Protein AF-A0A957N236-F1 (afdb_monomer_lite)

Foldseek 3Di:
DDDDDDDPPDPPPWQFPWKAFPDDDDDPPDDNGTDGSVRLVPDDVVVNVVCVVVVRMDTRTDPPPPPPPDDDD

Sequence (73 aa):
MAKRQRGAKGGESEAPAGVRYVGGGYFPGIPARDLTADEWAAMDPVQCTALVASGLYVVDEPEQAPAEDEVIE

Structure (mmCIF, N/CA/C/O backbone):
data_AF-A0A957N236-F1
#
_entry.id   AF-A0A957N236-F1
#
loop_
_atom_site.group_PDB
_atom_site.id
_atom_site.type_symbol
_atom_site.label_atom_id
_atom_site.label_alt_id
_atom_site.label_comp_id
_atom_site.label_asym_id
_atom_site.label_entity_id
_atom_site.label_seq_id
_atom_site.pdbx_PDB_ins_code
_atom_site.Cartn_x
_atom_site.Cartn_y
_atom_site.Cartn_z
_atom_site.occupancy
_atom_site.B_iso_or_equiv
_atom_site.auth_seq_id
_atom_site.auth_comp_id
_atom_site.auth_asym_id
_atom_site.auth_atom_id
_atom_site.pdbx_PDB_model_num
ATOM 1 N N . MET A 1 1 ? -20.707 36.866 24.644 1.00 49.28 1 MET A N 1
ATOM 2 C CA . MET A 1 1 ? -21.300 36.166 23.485 1.00 49.28 1 MET A CA 1
ATOM 3 C C . MET A 1 1 ? -20.480 36.489 22.246 1.00 49.28 1 MET A C 1
ATOM 5 O O . MET A 1 1 ? -20.406 37.659 21.913 1.00 49.28 1 MET A O 1
ATOM 9 N N . ALA A 1 2 ? -19.840 35.492 21.630 1.00 47.94 2 ALA A N 1
ATOM 10 C CA . ALA A 1 2 ? -19.529 35.413 20.192 1.00 47.94 2 ALA A CA 1
ATOM 11 C C . ALA A 1 2 ? -18.585 34.221 19.972 1.00 47.94 2 ALA A C 1
ATOM 13 O O . ALA A 1 2 ? -17.377 34.304 20.170 1.00 47.94 2 ALA A O 1
ATOM 14 N N . LYS A 1 3 ? -19.186 33.091 19.605 1.00 54.56 3 LYS A N 1
ATOM 15 C CA . LYS A 1 3 ? 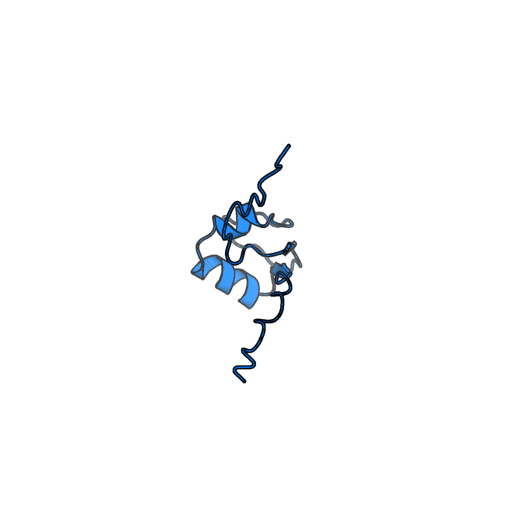-18.534 31.846 19.206 1.00 54.56 3 LYS A CA 1
ATOM 16 C C . LYS A 1 3 ? -17.984 32.062 17.790 1.00 54.56 3 LYS A C 1
ATOM 18 O O . LYS A 1 3 ? -18.769 32.213 16.861 1.00 54.56 3 LYS A O 1
ATOM 23 N N . ARG A 1 4 ? -16.661 32.152 17.632 1.00 52.78 4 ARG A N 1
ATOM 24 C CA . ARG A 1 4 ? -15.973 32.228 16.328 1.00 52.78 4 ARG A CA 1
ATOM 25 C C . ARG A 1 4 ? -15.169 30.934 16.193 1.00 52.78 4 ARG A C 1
ATOM 27 O O . ARG A 1 4 ? -14.243 30.724 16.959 1.00 52.78 4 ARG A O 1
ATOM 34 N N . GLN A 1 5 ? -15.742 29.897 15.595 1.00 49.19 5 GLN A N 1
ATOM 35 C CA . GLN A 1 5 ? -15.917 29.647 14.162 1.00 49.19 5 GLN A CA 1
ATOM 36 C C . GLN A 1 5 ? -14.671 28.991 13.548 1.00 49.19 5 GLN A C 1
ATOM 38 O O . GLN A 1 5 ? -13.603 29.583 13.511 1.00 49.19 5 GLN A O 1
ATOM 43 N N . ARG A 1 6 ? -14.930 27.777 13.036 1.00 42.31 6 ARG A N 1
ATOM 44 C CA . ARG A 1 6 ? -14.193 26.987 12.041 1.00 42.31 6 ARG A CA 1
ATOM 45 C C . ARG A 1 6 ? -12.770 26.570 12.405 1.00 42.31 6 ARG A C 1
ATOM 47 O O . ARG A 1 6 ? -11.790 27.175 11.995 1.00 42.31 6 ARG A O 1
ATOM 54 N N . GLY A 1 7 ? -12.691 25.418 13.071 1.00 38.69 7 GLY A N 1
ATOM 55 C CA . GLY A 1 7 ? -11.601 24.490 12.805 1.00 38.69 7 GLY A CA 1
ATOM 56 C C . GLY A 1 7 ? -11.776 23.933 11.393 1.00 38.69 7 GLY A C 1
ATOM 57 O O . GLY A 1 7 ? -12.611 23.065 11.183 1.00 38.69 7 GLY A O 1
ATOM 58 N N . ALA A 1 8 ? -11.025 24.469 10.439 1.00 45.72 8 ALA A N 1
ATOM 59 C CA . ALA A 1 8 ? -10.631 23.746 9.239 1.00 45.72 8 ALA A CA 1
ATOM 60 C C . ALA A 1 8 ? -9.177 23.340 9.486 1.00 45.72 8 ALA A C 1
ATOM 62 O O . ALA A 1 8 ? -8.241 24.094 9.223 1.00 45.72 8 ALA A O 1
ATOM 63 N N . LYS A 1 9 ? -9.013 22.212 10.178 1.00 39.81 9 LYS A N 1
ATOM 64 C CA . LYS A 1 9 ? -7.717 21.568 10.360 1.00 39.81 9 LYS A CA 1
ATOM 65 C C . LYS A 1 9 ? -7.493 20.719 9.116 1.00 39.81 9 LYS A C 1
ATOM 67 O O . LYS A 1 9 ? -8.346 19.896 8.823 1.00 39.81 9 LYS A O 1
ATOM 72 N N . GLY A 1 10 ? -6.355 20.929 8.466 1.00 37.38 10 GLY A N 1
ATOM 73 C CA . GLY A 1 10 ? -5.771 19.974 7.533 1.00 37.38 10 GLY A CA 1
ATOM 74 C C . GLY A 1 10 ? -6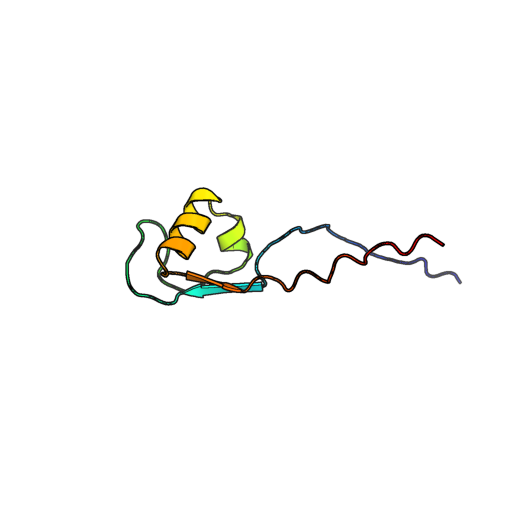.423 19.970 6.160 1.00 37.38 10 GLY A C 1
ATOM 75 O O . GLY A 1 10 ? -7.458 19.353 5.952 1.00 37.38 10 GLY A O 1
ATOM 76 N N . GLY A 1 11 ? -5.759 20.611 5.200 1.00 45.16 11 GLY A N 1
ATOM 77 C CA . GLY A 1 11 ? -5.707 20.007 3.879 1.00 45.16 11 GLY A CA 1
ATOM 78 C C . GLY A 1 11 ? -4.950 18.691 4.027 1.00 45.16 11 GLY A C 1
ATOM 79 O O . GLY A 1 11 ? -3.745 18.704 4.260 1.00 45.16 11 GLY A O 1
ATOM 80 N N . GLU A 1 12 ? -5.667 17.580 3.974 1.00 41.94 12 GLU A N 1
ATOM 81 C CA . GLU A 1 12 ? -5.099 16.256 3.749 1.00 41.94 12 GLU A CA 1
ATOM 82 C C . GLU A 1 12 ? -5.561 15.861 2.352 1.00 41.94 12 GLU A C 1
ATOM 84 O O . GLU A 1 12 ? -6.623 15.275 2.158 1.00 41.94 12 GLU A O 1
ATOM 89 N N . SER A 1 13 ? -4.798 16.314 1.358 1.00 45.38 13 SER A N 1
ATOM 90 C CA . SER A 1 13 ? -4.887 15.774 0.010 1.00 45.38 13 SER A CA 1
ATOM 91 C C . SER A 1 13 ? -4.682 14.259 0.072 1.00 45.38 13 SER A C 1
ATOM 93 O O . SER A 1 13 ? -3.643 13.786 0.526 1.00 45.38 13 SER A O 1
ATOM 95 N N . GLU A 1 14 ? -5.694 13.537 -0.410 1.00 56.41 14 GLU A N 1
ATOM 96 C CA . GLU A 1 14 ? -5.568 12.273 -1.147 1.00 56.41 14 GLU A CA 1
ATOM 97 C C . GLU A 1 14 ? -4.950 11.071 -0.411 1.00 56.41 14 GLU A C 1
ATOM 99 O O . GLU A 1 14 ? -4.171 10.313 -0.984 1.00 56.41 14 GLU A O 1
ATOM 104 N N . ALA A 1 15 ? -5.354 10.810 0.834 1.00 56.34 15 ALA A N 1
ATOM 105 C CA . ALA A 1 15 ? -5.250 9.452 1.373 1.00 56.34 15 ALA A CA 1
ATOM 106 C C . ALA A 1 15 ? -6.506 8.653 0.962 1.00 56.34 15 ALA A C 1
ATOM 108 O O . ALA A 1 15 ? -7.620 9.151 1.154 1.00 56.34 15 ALA A O 1
ATOM 109 N N . PRO A 1 16 ? -6.376 7.446 0.382 1.00 67.44 16 PRO A N 1
ATOM 110 C CA . PRO A 1 16 ? -7.536 6.679 -0.055 1.00 67.44 16 PRO A CA 1
ATOM 111 C C . PRO A 1 16 ? -8.450 6.290 1.101 1.00 67.44 16 PRO A C 1
ATOM 113 O O . PRO A 1 16 ? -7.980 6.045 2.209 1.00 67.44 16 PRO A O 1
ATOM 116 N N . ALA A 1 17 ? -9.758 6.197 0.845 1.00 70.69 17 ALA A N 1
ATOM 117 C CA . ALA A 1 17 ? -10.744 5.842 1.870 1.00 70.69 17 ALA A CA 1
ATOM 118 C C . ALA A 1 17 ? -10.475 4.447 2.469 1.00 70.69 17 ALA A C 1
ATOM 120 O O . ALA A 1 17 ? -10.794 4.178 3.629 1.00 70.69 17 ALA A O 1
ATOM 121 N N . GLY A 1 18 ? -9.820 3.578 1.700 1.00 79.19 18 GLY A N 1
ATOM 122 C CA . GLY A 1 18 ? -9.209 2.345 2.172 1.00 79.19 18 GLY A CA 1
ATOM 123 C C . GLY A 1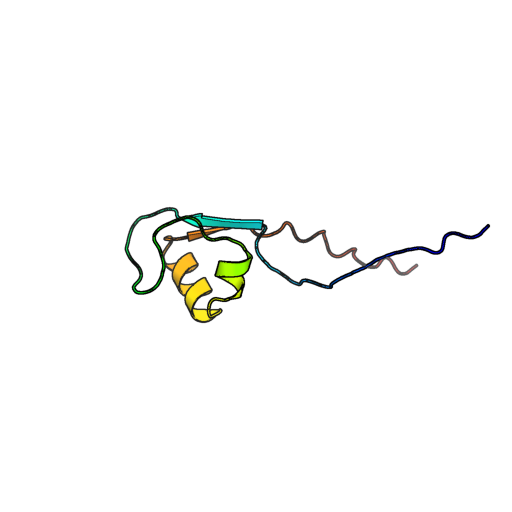 18 ? -8.456 1.647 1.047 1.00 79.19 18 GLY A C 1
ATOM 124 O O . GLY A 1 18 ? -8.641 1.964 -0.125 1.00 79.19 18 GLY A O 1
ATOM 125 N N . VAL A 1 19 ? -7.601 0.682 1.384 1.00 87.12 19 VAL A N 1
ATOM 126 C CA . VAL A 1 19 ? -6.910 -0.135 0.382 1.00 87.12 19 VAL A CA 1
ATOM 127 C C . VAL A 1 19 ? -7.160 -1.604 0.685 1.00 87.12 19 VAL A C 1
ATOM 129 O O . VAL A 1 19 ? -6.707 -2.142 1.696 1.00 87.12 19 VAL A O 1
ATOM 132 N N . ARG A 1 20 ? -7.896 -2.269 -0.204 1.00 89.25 20 ARG A N 1
ATOM 133 C CA . ARG A 1 20 ? -8.278 -3.671 -0.046 1.00 89.25 20 ARG A CA 1
ATOM 134 C C . ARG A 1 20 ? -7.293 -4.581 -0.760 1.00 89.25 20 ARG A C 1
ATOM 136 O O . ARG A 1 20 ? -6.993 -4.371 -1.936 1.00 89.25 20 ARG A O 1
ATOM 143 N N . TYR A 1 21 ? -6.841 -5.623 -0.076 1.00 89.19 21 TYR A N 1
ATOM 144 C CA . TYR A 1 21 ? -6.056 -6.681 -0.695 1.00 89.19 21 TYR A CA 1
ATOM 145 C C . TYR A 1 21 ? -6.984 -7.646 -1.431 1.00 89.19 21 TYR A C 1
ATOM 147 O O . TYR A 1 21 ? -7.852 -8.283 -0.837 1.00 89.19 21 TYR A O 1
ATOM 155 N N . VAL A 1 22 ? -6.801 -7.753 -2.745 1.00 87.69 22 VAL A N 1
ATOM 156 C CA . VAL A 1 22 ? -7.610 -8.622 -3.612 1.00 87.69 22 VAL A CA 1
ATOM 157 C C . VAL A 1 22 ? -6.979 -10.008 -3.763 1.00 87.69 22 VAL A C 1
ATOM 159 O O . VAL A 1 22 ? -7.669 -10.978 -4.077 1.00 87.69 22 VAL A O 1
ATOM 162 N N . GLY A 1 23 ? -5.686 -10.145 -3.464 1.00 80.50 23 GLY A N 1
ATOM 163 C CA . GLY A 1 23 ? -4.967 -11.402 -3.652 1.00 80.50 23 GLY A CA 1
ATOM 164 C C . GLY A 1 23 ? -4.461 -11.586 -5.080 1.00 80.50 23 GLY A C 1
ATOM 165 O O . GLY A 1 23 ? -4.481 -10.668 -5.889 1.00 80.50 23 GLY A O 1
ATOM 166 N N . GLY A 1 24 ? -3.961 -12.787 -5.384 1.00 74.62 24 GLY A N 1
ATOM 167 C CA . GLY A 1 24 ? -3.436 -13.128 -6.716 1.00 74.62 24 GLY A CA 1
ATOM 168 C C . GLY A 1 24 ? -1.908 -13.134 -6.833 1.00 74.62 24 GLY A C 1
ATOM 169 O O . GLY A 1 24 ? -1.382 -13.417 -7.906 1.00 74.62 24 GLY A O 1
ATOM 170 N N . GLY A 1 25 ? -1.184 -12.890 -5.736 1.00 75.31 25 GLY A N 1
ATOM 171 C CA . GLY A 1 25 ? 0.279 -12.933 -5.713 1.00 75.31 25 GLY A CA 1
ATOM 172 C C . GLY A 1 25 ? 0.893 -12.362 -4.434 1.00 75.31 25 GLY A C 1
ATOM 173 O O . GLY A 1 25 ? 0.194 -11.919 -3.521 1.00 75.31 25 GLY A O 1
ATOM 174 N N . TYR A 1 26 ? 2.224 -12.397 -4.375 1.00 78.38 26 TYR A N 1
ATOM 175 C CA . TYR A 1 26 ? 3.030 -11.892 -3.267 1.00 78.38 26 TYR A CA 1
ATOM 176 C C . TYR A 1 26 ? 3.954 -10.787 -3.771 1.00 78.38 26 TYR A C 1
ATOM 178 O O . TYR A 1 26 ? 4.646 -10.975 -4.772 1.00 78.38 26 TYR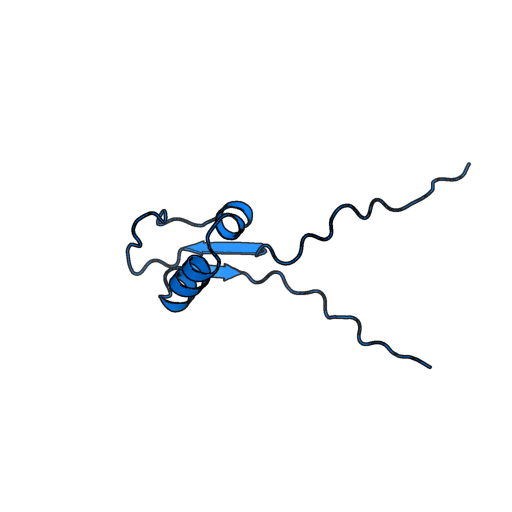 A O 1
ATOM 186 N N . PHE A 1 27 ? 3.994 -9.665 -3.054 1.00 79.75 27 PHE A N 1
ATOM 187 C CA . PHE A 1 27 ? 4.949 -8.595 -3.309 1.00 79.75 27 PHE A CA 1
ATOM 188 C C . PHE A 1 27 ? 5.941 -8.525 -2.139 1.00 79.75 27 PHE A C 1
ATOM 190 O O . PHE A 1 27 ? 5.517 -8.373 -0.991 1.00 79.75 27 PHE A O 1
ATOM 197 N N . PRO A 1 28 ? 7.255 -8.664 -2.380 1.00 80.81 28 PRO A N 1
ATOM 198 C CA . PRO A 1 28 ? 8.237 -8.660 -1.306 1.00 80.81 28 PRO A CA 1
ATOM 199 C C . PRO A 1 28 ? 8.237 -7.318 -0.571 1.00 80.81 28 PRO A C 1
ATOM 201 O O . PRO A 1 28 ? 8.396 -6.265 -1.181 1.00 80.81 28 PRO A O 1
ATOM 204 N N . GLY A 1 29 ? 8.058 -7.382 0.749 1.00 82.75 29 GLY A N 1
ATOM 205 C CA . GLY A 1 29 ? 7.974 -6.204 1.616 1.00 82.75 29 GLY A CA 1
ATOM 206 C C . GLY A 1 29 ? 6.563 -5.640 1.793 1.00 82.75 29 GLY A C 1
ATOM 207 O O . GLY A 1 29 ? 6.386 -4.781 2.650 1.00 82.75 29 GLY A O 1
ATOM 208 N N . ILE A 1 30 ? 5.562 -6.137 1.054 1.00 83.56 30 ILE A N 1
ATOM 209 C CA . ILE A 1 30 ? 4.168 -5.693 1.182 1.00 83.56 30 ILE A CA 1
ATOM 210 C C . ILE A 1 30 ? 3.350 -6.790 1.867 1.00 83.56 30 ILE A C 1
ATOM 212 O O . ILE A 1 30 ? 3.331 -7.934 1.399 1.00 83.56 30 ILE A O 1
ATOM 216 N N . PRO A 1 31 ? 2.677 -6.485 2.986 1.00 83.69 31 PRO A N 1
ATOM 217 C CA . PRO A 1 31 ? 1.938 -7.493 3.729 1.00 83.69 31 PRO A CA 1
ATOM 218 C C . PRO A 1 31 ? 0.673 -7.871 2.958 1.00 83.69 31 PRO A C 1
ATOM 220 O O . PRO A 1 31 ? -0.101 -6.990 2.650 1.00 83.69 31 PRO A O 1
ATOM 223 N N . ALA A 1 32 ? 0.442 -9.159 2.680 1.00 87.06 32 ALA A N 1
ATOM 224 C CA . ALA A 1 32 ? -0.722 -9.677 1.940 1.00 87.06 32 ALA A CA 1
ATOM 225 C C . ALA A 1 32 ? -2.046 -9.577 2.737 1.00 87.06 32 ALA A C 1
ATOM 227 O O . ALA A 1 32 ? -2.658 -10.586 3.093 1.00 87.06 32 ALA A O 1
ATOM 228 N N . ARG A 1 33 ? -2.442 -8.356 3.088 1.00 88.12 33 ARG A N 1
ATOM 229 C CA . ARG A 1 33 ? -3.633 -7.997 3.863 1.00 88.12 33 ARG A CA 1
ATOM 230 C C . ARG A 1 33 ? -4.090 -6.603 3.461 1.00 88.12 33 ARG A C 1
ATOM 232 O O . ARG A 1 33 ? -3.314 -5.851 2.885 1.00 88.12 33 ARG A O 1
ATOM 239 N N . ASP A 1 34 ? -5.314 -6.253 3.827 1.00 87.94 34 ASP A N 1
ATOM 240 C CA . ASP A 1 34 ? -5.820 -4.893 3.653 1.00 87.94 34 ASP A CA 1
ATOM 241 C C . ASP A 1 34 ? -4.892 -3.870 4.321 1.00 87.94 34 ASP A C 1
ATOM 243 O O . ASP A 1 34 ? -4.409 -4.084 5.440 1.00 87.94 34 ASP A O 1
ATOM 247 N N . LEU A 1 35 ? -4.641 -2.775 3.608 1.00 86.25 35 LEU A N 1
ATOM 248 C CA . LEU A 1 35 ? -3.794 -1.679 4.050 1.00 86.25 35 LEU A CA 1
ATOM 249 C C . LEU A 1 35 ? -4.671 -0.502 4.467 1.00 86.25 35 L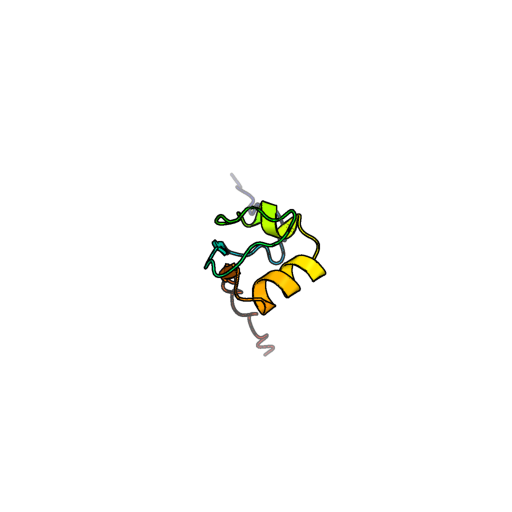EU A C 1
ATOM 251 O O . LEU A 1 35 ? -5.696 -0.190 3.852 1.00 86.25 35 LEU A O 1
ATOM 255 N N . THR A 1 36 ? -4.256 0.165 5.536 1.00 84.94 36 THR A N 1
ATOM 256 C CA . THR A 1 36 ? -4.868 1.432 5.929 1.00 84.94 36 THR A CA 1
ATOM 257 C C . THR A 1 36 ? -4.408 2.565 5.012 1.00 84.94 36 THR A C 1
ATOM 259 O O . THR A 1 36 ? -3.375 2.473 4.349 1.00 84.94 36 THR A O 1
ATOM 262 N N . ALA A 1 37 ? -5.173 3.656 4.992 1.00 82.50 37 ALA A N 1
ATOM 263 C CA . ALA A 1 37 ? -4.840 4.852 4.222 1.00 82.50 37 ALA A CA 1
ATOM 264 C C . ALA A 1 37 ? -3.455 5.420 4.587 1.00 82.50 37 ALA A C 1
ATOM 266 O O . ALA A 1 37 ? -2.707 5.838 3.710 1.00 82.50 37 ALA A O 1
ATOM 267 N N . ASP A 1 38 ? -3.104 5.372 5.875 1.00 83.00 38 ASP A N 1
ATOM 268 C CA . ASP A 1 38 ? -1.814 5.826 6.404 1.00 83.00 38 ASP A CA 1
ATOM 269 C C . ASP A 1 38 ? -0.662 4.915 5.951 1.00 83.00 38 ASP A C 1
ATOM 271 O O . ASP A 1 38 ? 0.356 5.395 5.459 1.00 83.00 38 ASP A O 1
ATOM 275 N N . GLU A 1 39 ? -0.857 3.590 6.008 1.00 85.62 39 GLU A N 1
ATOM 276 C CA . GLU A 1 39 ? 0.125 2.622 5.502 1.00 85.62 39 GLU A CA 1
ATOM 277 C C . GLU A 1 39 ? 0.354 2.781 3.996 1.00 85.62 39 GLU A C 1
ATOM 279 O O . GLU A 1 39 ? 1.493 2.710 3.550 1.00 85.62 39 GLU A O 1
ATOM 284 N N . TRP A 1 40 ? -0.700 3.033 3.218 1.00 84.94 40 TRP A N 1
ATOM 285 C CA . TRP A 1 40 ? -0.589 3.279 1.780 1.00 84.94 40 TRP A CA 1
ATOM 286 C C . TRP A 1 40 ? 0.083 4.617 1.458 1.00 84.94 40 TRP A C 1
ATOM 288 O O . TRP A 1 40 ? 0.900 4.691 0.545 1.00 84.94 40 TRP A O 1
ATOM 298 N N . ALA A 1 41 ? -0.221 5.673 2.215 1.00 83.44 41 ALA A N 1
ATOM 299 C CA . ALA A 1 41 ? 0.401 6.985 2.047 1.00 83.44 41 ALA A CA 1
ATOM 300 C C . ALA A 1 41 ? 1.882 6.997 2.469 1.00 83.44 41 ALA A C 1
ATOM 302 O O . ALA A 1 41 ? 2.671 7.777 1.940 1.00 83.44 41 ALA A O 1
ATOM 303 N N . ALA A 1 42 ? 2.272 6.121 3.399 1.00 86.25 42 ALA A N 1
ATOM 304 C CA . ALA A 1 42 ? 3.661 5.928 3.805 1.00 86.25 42 ALA A CA 1
ATOM 305 C C . ALA A 1 42 ? 4.497 5.136 2.780 1.00 86.25 42 ALA A C 1
ATOM 307 O O . ALA A 1 42 ? 5.724 5.078 2.903 1.00 86.25 42 ALA A O 1
ATOM 308 N N . MET A 1 43 ? 3.857 4.508 1.789 1.00 84.44 43 MET A N 1
ATOM 309 C CA . MET A 1 43 ? 4.532 3.772 0.723 1.00 84.44 43 MET A CA 1
ATOM 310 C C . MET A 1 43 ? 4.974 4.696 -0.410 1.00 84.44 43 MET A C 1
ATOM 312 O O . MET A 1 43 ? 4.410 5.763 -0.645 1.00 84.44 43 MET A O 1
ATOM 316 N N . ASP A 1 44 ? 6.001 4.266 -1.142 1.00 86.62 44 ASP A N 1
ATOM 317 C CA . ASP A 1 44 ? 6.472 5.023 -2.295 1.00 86.62 44 ASP A CA 1
ATOM 318 C C . ASP A 1 44 ? 5.390 5.036 -3.396 1.00 86.62 44 ASP A C 1
ATOM 320 O O . ASP A 1 44 ? 4.831 3.978 -3.715 1.00 86.62 44 ASP A O 1
ATOM 324 N N . PRO A 1 45 ? 5.095 6.184 -4.030 1.00 82.56 45 PRO A N 1
ATOM 325 C CA . PRO A 1 45 ? 4.051 6.273 -5.052 1.00 82.56 45 PRO A CA 1
ATOM 326 C C . PRO A 1 45 ? 4.292 5.326 -6.239 1.00 82.56 45 PRO A C 1
ATOM 328 O O . PRO A 1 45 ? 3.336 4.842 -6.856 1.00 82.56 45 PRO A O 1
ATOM 331 N N . VAL A 1 46 ? 5.554 4.996 -6.541 1.00 86.38 46 VAL A N 1
ATOM 332 C CA . VAL A 1 46 ? 5.897 4.008 -7.573 1.00 86.38 46 VAL A CA 1
ATOM 333 C C . VAL A 1 46 ? 5.470 2.602 -7.144 1.00 86.38 46 VAL A C 1
ATOM 335 O O . VAL A 1 46 ? 4.940 1.847 -7.962 1.00 86.38 46 VAL A O 1
ATOM 338 N N . GLN A 1 47 ? 5.639 2.251 -5.865 1.00 86.06 47 GLN A N 1
ATOM 339 C CA . GLN A 1 47 ? 5.155 0.980 -5.317 1.00 86.06 47 GLN A CA 1
ATOM 340 C C . GLN A 1 47 ? 3.631 0.912 -5.319 1.00 86.06 47 GLN A C 1
ATOM 342 O O . GLN A 1 47 ? 3.081 -0.087 -5.777 1.00 86.06 47 GLN A O 1
ATOM 347 N N . CYS A 1 48 ? 2.951 1.967 -4.871 1.00 85.31 48 CYS A N 1
ATOM 348 C CA . CYS A 1 48 ? 1.491 2.042 -4.887 1.00 85.31 48 CYS A CA 1
ATOM 349 C C . CYS A 1 48 ? 0.939 1.813 -6.301 1.00 85.31 48 CYS A C 1
ATOM 351 O O . CYS A 1 48 ? 0.067 0.969 -6.508 1.00 85.31 48 CYS A O 1
ATOM 353 N N . THR A 1 49 ? 1.533 2.471 -7.299 1.00 86.38 49 THR A N 1
ATOM 354 C CA . THR A 1 49 ? 1.164 2.297 -8.711 1.00 86.38 49 THR A CA 1
ATOM 355 C C . THR A 1 49 ? 1.399 0.863 -9.189 1.00 86.38 49 THR A C 1
ATOM 357 O O . THR A 1 49 ? 0.535 0.284 -9.844 1.00 86.38 49 THR A O 1
ATOM 360 N N . ALA A 1 50 ? 2.539 0.255 -8.844 1.00 87.94 50 ALA A N 1
ATOM 361 C CA . ALA A 1 50 ? 2.841 -1.125 -9.219 1.00 87.94 50 ALA A CA 1
ATOM 362 C C . ALA A 1 50 ? 1.865 -2.131 -8.584 1.00 87.94 50 ALA A C 1
ATOM 364 O O . ALA A 1 50 ? 1.461 -3.091 -9.239 1.00 87.94 50 ALA A O 1
ATOM 365 N N . LEU A 1 51 ? 1.452 -1.904 -7.336 1.00 86.31 51 LEU A N 1
ATOM 366 C CA . LEU A 1 51 ? 0.506 -2.762 -6.622 1.00 86.31 51 LEU A CA 1
ATOM 367 C C . LEU A 1 51 ? -0.896 -2.706 -7.228 1.00 86.31 51 LEU A C 1
ATOM 369 O O . LEU A 1 51 ? -1.494 -3.761 -7.448 1.00 86.31 51 LEU A O 1
ATOM 373 N N . VAL A 1 52 ? -1.377 -1.513 -7.580 1.00 87.25 52 VAL A N 1
ATOM 374 C CA . VAL A 1 52 ? -2.644 -1.351 -8.310 1.00 87.25 52 VAL A CA 1
ATOM 375 C C . VAL A 1 52 ? -2.550 -1.964 -9.707 1.00 87.25 52 VAL A C 1
ATOM 377 O O . VAL A 1 52 ? -3.408 -2.755 -10.090 1.00 87.25 52 VAL A O 1
ATOM 380 N N . ALA A 1 53 ? -1.475 -1.687 -10.452 1.00 86.12 53 ALA A N 1
ATOM 381 C CA . ALA A 1 53 ? -1.271 -2.230 -11.798 1.00 86.12 53 ALA A CA 1
ATOM 382 C C . ALA A 1 53 ? -1.144 -3.762 -11.814 1.00 86.12 53 ALA A C 1
ATOM 384 O O . ALA A 1 53 ? -1.547 -4.411 -12.777 1.00 86.12 53 ALA A O 1
ATOM 385 N N . SER A 1 54 ? -0.605 -4.350 -10.743 1.00 84.19 54 SER A N 1
ATOM 386 C CA . SER A 1 54 ? -0.530 -5.804 -10.574 1.00 84.19 54 SER A CA 1
ATOM 387 C C . SER A 1 54 ? -1.880 -6.457 -10.260 1.00 84.19 54 SER A C 1
ATOM 389 O O . SER A 1 54 ? -1.989 -7.679 -10.328 1.00 84.19 54 SER A O 1
ATOM 391 N N . GLY A 1 55 ? -2.898 -5.667 -9.899 1.00 86.94 55 GLY A N 1
ATOM 392 C CA . GLY A 1 55 ? -4.207 -6.157 -9.470 1.00 86.94 55 GLY A CA 1
ATOM 393 C C . GLY A 1 55 ? -4.222 -6.782 -8.071 1.00 86.94 55 GLY A C 1
ATOM 394 O O . GLY A 1 55 ? -5.234 -7.356 -7.681 1.00 86.94 55 GLY A O 1
ATOM 395 N N . LEU A 1 56 ? -3.127 -6.676 -7.308 1.00 86.88 56 LEU A N 1
ATOM 396 C CA . LEU A 1 56 ? -3.037 -7.204 -5.941 1.00 86.88 56 LEU A CA 1
ATOM 397 C C . LEU A 1 56 ? -3.847 -6.382 -4.937 1.00 86.88 56 LEU A C 1
ATOM 399 O O . LEU A 1 56 ? -4.321 -6.926 -3.938 1.00 86.88 56 LEU A O 1
ATOM 403 N N . TYR A 1 57 ? -3.986 -5.083 -5.196 1.00 88.12 57 TYR A N 1
ATOM 404 C CA . TYR A 1 57 ? -4.680 -4.140 -4.332 1.00 88.12 57 TYR A CA 1
ATOM 405 C C . TYR A 1 57 ? -5.660 -3.296 -5.125 1.00 88.12 57 TYR A C 1
ATOM 407 O O . TYR A 1 57 ? -5.381 -2.893 -6.254 1.00 88.12 57 TYR A O 1
ATOM 415 N N . VAL A 1 58 ? -6.788 -2.997 -4.492 1.00 87.81 58 VAL A N 1
ATOM 416 C CA . VAL A 1 58 ? -7.764 -2.023 -4.969 1.00 87.81 58 VAL A CA 1
ATOM 417 C C . VAL A 1 58 ? -7.782 -0.871 -3.985 1.00 87.81 58 VAL A C 1
ATOM 419 O O . VAL A 1 58 ? -7.989 -1.062 -2.787 1.00 87.81 58 VAL A O 1
ATOM 422 N N . VAL A 1 59 ? -7.531 0.317 -4.516 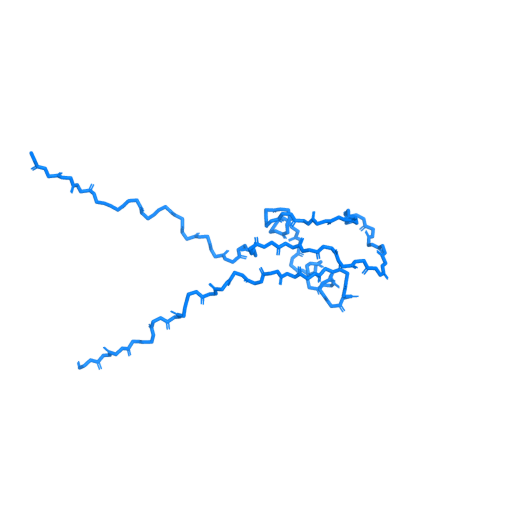1.00 85.88 59 VAL A N 1
ATOM 423 C CA . VAL A 1 59 ? -7.600 1.569 -3.777 1.00 85.88 59 VAL A CA 1
ATOM 424 C C . VAL A 1 59 ? -9.036 2.064 -3.873 1.00 85.88 59 VAL A C 1
ATOM 426 O O . VAL A 1 59 ? -9.546 2.276 -4.971 1.00 85.88 59 VAL A O 1
ATOM 429 N N . ASP A 1 60 ? -9.695 2.200 -2.729 1.00 81.31 60 ASP A N 1
ATOM 430 C CA . ASP A 1 60 ? -10.970 2.898 -2.629 1.00 81.31 60 ASP A CA 1
ATOM 431 C C . ASP A 1 60 ? -10.639 4.389 -2.706 1.00 81.31 60 ASP A C 1
ATOM 433 O O . ASP A 1 60 ? -10.088 4.982 -1.769 1.00 81.31 60 ASP A O 1
ATOM 437 N N . GLU A 1 61 ? -10.854 4.965 -3.884 1.00 67.44 61 GLU A N 1
ATOM 438 C CA . GLU A 1 61 ? -10.589 6.376 -4.116 1.00 67.44 61 GLU A CA 1
ATOM 439 C C . GLU A 1 61 ? -11.495 7.179 -3.173 1.00 67.44 61 GLU A C 1
ATOM 441 O O . GLU A 1 61 ? -12.695 6.896 -3.084 1.00 67.44 61 GLU A O 1
ATOM 446 N N . PRO A 1 62 ? -10.946 8.137 -2.406 1.00 57.47 62 PRO A N 1
ATOM 447 C CA . PRO A 1 62 ? -11.798 9.002 -1.623 1.00 57.47 62 PRO A CA 1
ATOM 448 C C . PRO A 1 62 ? -12.586 9.792 -2.658 1.00 57.47 62 PRO A C 1
ATOM 450 O O . PRO A 1 62 ? -11.983 10.451 -3.502 1.00 57.47 62 PRO A O 1
ATOM 453 N N . GLU A 1 63 ? -13.910 9.650 -2.649 1.00 47.53 63 GLU A N 1
ATOM 454 C CA . GLU A 1 63 ? -14.805 10.393 -3.528 1.00 47.53 63 GLU A CA 1
ATOM 455 C C . GLU A 1 63 ? -14.405 11.869 -3.426 1.00 47.53 63 GLU A C 1
ATOM 457 O O . GLU A 1 63 ? -14.661 12.520 -2.410 1.00 47.53 63 GLU A O 1
ATOM 462 N N . GLN A 1 64 ? -13.647 12.360 -4.417 1.00 47.34 64 GLN A N 1
ATOM 463 C CA . GLN A 1 64 ? -13.256 13.756 -4.465 1.00 47.34 64 GLN A CA 1
ATOM 464 C C . GLN A 1 64 ? -14.577 14.496 -4.510 1.00 47.34 64 GLN A C 1
ATOM 466 O O . GLN A 1 64 ? -15.325 14.369 -5.483 1.00 47.34 64 GLN A O 1
ATOM 471 N N . ALA A 1 65 ? -14.889 15.213 -3.428 1.00 47.38 65 ALA A N 1
ATOM 472 C CA . ALA A 1 65 ? -15.985 16.157 -3.444 1.00 47.38 65 ALA A CA 1
ATOM 473 C C . ALA A 1 65 ? -15.800 16.984 -4.724 1.00 47.38 65 ALA A C 1
ATOM 475 O O . ALA A 1 65 ? -14.691 17.491 -4.936 1.00 47.38 65 ALA A O 1
ATOM 476 N N . PRO A 1 66 ? -16.806 17.017 -5.617 1.00 44.06 66 PRO A N 1
ATOM 477 C CA . PRO A 1 66 ? -16.651 17.624 -6.924 1.00 44.06 66 PRO A CA 1
ATOM 478 C C . PRO A 1 66 ? -16.105 19.027 -6.715 1.00 44.06 66 PRO A C 1
ATOM 480 O O . PRO A 1 66 ? -16.652 19.778 -5.905 1.00 44.06 66 PRO A O 1
ATOM 483 N N . ALA A 1 67 ? -14.999 19.338 -7.395 1.00 53.84 67 ALA A N 1
ATOM 484 C CA . ALA A 1 67 ? -14.511 20.698 -7.498 1.00 53.84 67 ALA A CA 1
ATOM 485 C C . ALA A 1 67 ? -15.714 21.556 -7.893 1.00 53.84 67 ALA A C 1
ATOM 487 O O . ALA A 1 67 ? -16.297 21.348 -8.958 1.00 53.84 67 ALA A O 1
ATOM 488 N N . GLU A 1 68 ? -16.153 22.412 -6.970 1.00 53.12 68 GLU A N 1
ATOM 489 C CA . GLU A 1 68 ? -17.228 23.358 -7.212 1.00 53.12 68 GLU A CA 1
ATOM 490 C C . GLU A 1 68 ? -16.750 24.255 -8.353 1.00 53.12 68 GLU A C 1
ATOM 492 O O . GLU A 1 68 ? -15.905 25.130 -8.165 1.00 53.12 68 GLU A O 1
ATOM 497 N N . ASP A 1 69 ? -17.222 23.930 -9.557 1.00 53.12 69 ASP A N 1
ATOM 498 C CA . ASP A 1 69 ? -17.011 24.700 -10.769 1.00 53.12 69 ASP A CA 1
ATOM 499 C C . ASP A 1 69 ? -17.556 26.109 -10.517 1.00 53.12 69 ASP A C 1
ATOM 501 O O . ASP A 1 69 ? -18.705 26.320 -10.116 1.00 53.12 69 ASP A O 1
ATOM 505 N N . GLU A 1 70 ? -16.653 27.063 -10.658 1.00 57.91 70 GLU A N 1
ATOM 506 C CA . GLU A 1 70 ? -16.832 28.479 -10.420 1.00 57.91 70 GLU A CA 1
ATOM 507 C C . GLU A 1 70 ? -17.912 29.052 -11.359 1.00 57.91 70 GLU A C 1
ATOM 509 O O . GLU A 1 70 ? -17.683 29.205 -12.556 1.00 57.91 70 GLU A O 1
ATOM 514 N N . VAL A 1 71 ? -19.084 29.430 -10.832 1.00 59.81 71 VAL A N 1
ATOM 515 C CA . VAL A 1 71 ? -19.998 30.338 -11.548 1.00 59.81 71 VAL A CA 1
ATOM 516 C C . VAL A 1 71 ? -19.650 31.767 -11.142 1.00 59.81 71 VAL A C 1
ATOM 518 O O . VAL A 1 71 ? -20.125 32.279 -10.129 1.00 59.81 71 VAL A O 1
ATOM 521 N N . ILE A 1 72 ? -18.776 32.396 -11.928 1.00 57.66 72 ILE A N 1
ATOM 522 C CA . ILE A 1 72 ? -18.585 33.848 -11.929 1.00 57.66 72 ILE A CA 1
ATOM 523 C C . ILE A 1 72 ? -19.786 34.456 -12.669 1.00 57.66 72 ILE A C 1
ATOM 525 O O . ILE A 1 72 ? -20.001 34.137 -13.840 1.00 57.66 72 ILE A O 1
ATOM 529 N N . GLU A 1 73 ? -20.571 35.295 -11.990 1.00 61.62 73 GLU A N 1
ATOM 530 C CA . GLU A 1 73 ? -21.641 36.113 -12.594 1.00 61.62 73 GLU A CA 1
ATOM 531 C C . GLU A 1 73 ? -21.112 37.487 -13.033 1.00 61.62 73 GLU A C 1
ATOM 533 O O . GLU A 1 73 ? -20.303 38.080 -12.276 1.00 61.62 73 GLU A O 1
#

pLDDT: mean 71.06, std 17.3, range [37.38, 89.25]

Secondary structure (DSSP, 8-state):
----------------SEEEE--SS--TTS-SS-B-HHHHHTS-HHHHHHHHHTTSEEEE-------------

Radius of gyration: 17.66 Å; chains: 1; bounding box: 30×49×36 Å